Protein AF-A0A524AWG5-F1 (afdb_monomer)

Sequence (144 aa):
MKETIDWAEFQRQMGYTDEELAMFRANPKAVRLLERVDKMAEWDIIAEVMEAPGCANHKPGDKIILSPLGLLRAHKGPETICVHALPPLSVAVAVIQERLCSDLDPEPYMFDRLSCLDAGVRCGGWGQAIFKIYPVRRSEGQAT

Solvent-accessible surface area (backbone atoms only — not comparable to full-atom values): 8262 Å² total; per-residue (Å²): 130,86,76,77,80,56,62,68,60,49,32,62,74,72,68,49,53,74,67,55,47,51,54,45,68,72,31,66,68,57,46,48,49,61,79,34,47,69,71,36,70,46,35,36,33,37,37,32,26,68,42,27,62,67,39,91,77,55,50,61,74,44,40,48,42,31,30,48,84,77,45,74,43,62,90,79,37,55,93,62,76,65,69,52,45,46,67,53,50,50,54,54,33,53,53,36,28,53,29,49,62,67,75,43,65,68,60,88,71,94,74,46,64,47,54,29,74,48,71,13,55,95,67,77,34,72,16,31,40,34,28,41,51,48,78,44,54,54,94,80,57,87,70,133

pLDDT: mean 92.09, std 12.78, range [31.41, 98.5]

Structure (mmCIF, N/CA/C/O backbone):
data_AF-A0A524AWG5-F1
#
_entry.id   AF-A0A524AWG5-F1
#
loop_
_atom_site.group_PDB
_atom_site.id
_atom_site.type_symbol
_atom_site.label_atom_id
_atom_site.label_alt_id
_atom_site.label_comp_id
_atom_site.label_asym_id
_atom_site.label_entity_id
_atom_site.label_seq_id
_atom_site.pdbx_PDB_ins_code
_atom_site.Cartn_x
_atom_site.Cartn_y
_atom_site.Cartn_z
_atom_site.occupancy
_atom_site.B_iso_or_equiv
_atom_site.auth_seq_id
_atom_site.auth_comp_id
_atom_site.auth_asym_id
_atom_site.auth_atom_id
_atom_site.pdbx_PDB_model_num
ATOM 1 N N . MET A 1 1 ? -7.388 -9.395 -22.306 1.00 36.38 1 MET A N 1
ATOM 2 C CA . MET A 1 1 ? -6.482 -9.552 -23.466 1.00 36.38 1 MET A CA 1
ATOM 3 C C . MET A 1 1 ? -5.120 -9.066 -23.013 1.00 36.38 1 MET A C 1
ATOM 5 O O . MET A 1 1 ? -5.095 -8.049 -22.338 1.00 36.38 1 MET A O 1
ATOM 9 N N . LYS A 1 2 ? -4.031 -9.806 -23.261 1.00 45.19 2 LYS A N 1
ATOM 10 C CA . LYS A 1 2 ? -2.685 -9.319 -22.930 1.00 45.19 2 LYS A CA 1
ATOM 11 C C . LYS A 1 2 ? -2.375 -8.160 -23.874 1.00 45.19 2 LYS A C 1
ATOM 13 O O . LYS A 1 2 ? -2.116 -8.411 -25.047 1.00 45.19 2 LYS A O 1
ATOM 18 N N . GLU A 1 3 ? -2.447 -6.927 -23.388 1.00 57.41 3 GLU A N 1
ATOM 19 C CA . GLU A 1 3 ? -1.747 -5.837 -24.058 1.00 57.41 3 GLU A CA 1
ATOM 20 C C . GLU A 1 3 ? -0.262 -6.200 -24.015 1.00 57.41 3 GLU A C 1
ATOM 22 O O . GLU A 1 3 ? 0.325 -6.438 -22.960 1.00 57.41 3 GLU A O 1
ATOM 27 N N . THR A 1 4 ? 0.313 -6.422 -25.191 1.00 78.81 4 THR A N 1
ATOM 28 C CA . THR A 1 4 ? 1.745 -6.655 -25.346 1.00 78.81 4 THR A CA 1
ATOM 29 C C . THR A 1 4 ? 2.480 -5.450 -24.778 1.00 78.81 4 THR A C 1
ATOM 31 O O . THR A 1 4 ? 2.277 -4.343 -25.263 1.00 78.81 4 THR A O 1
ATOM 34 N N . ILE A 1 5 ? 3.316 -5.675 -23.759 1.00 88.50 5 ILE A N 1
ATOM 35 C CA . ILE A 1 5 ? 4.150 -4.632 -23.150 1.00 88.50 5 ILE A CA 1
ATOM 36 C C . ILE A 1 5 ? 4.951 -3.941 -24.258 1.00 88.50 5 ILE A C 1
ATOM 38 O O . ILE A 1 5 ? 5.749 -4.590 -24.943 1.00 88.50 5 ILE A O 1
ATOM 42 N N . ASP A 1 6 ? 4.753 -2.633 -24.418 1.00 93.62 6 ASP A N 1
ATOM 43 C CA . ASP A 1 6 ? 5.616 -1.803 -25.254 1.00 93.62 6 ASP A CA 1
ATOM 44 C C . ASP A 1 6 ? 6.933 -1.563 -24.508 1.00 93.62 6 ASP A C 1
ATOM 46 O O . ASP A 1 6 ? 7.053 -0.688 -23.650 1.00 93.62 6 ASP A O 1
ATOM 50 N N . TRP A 1 7 ? 7.927 -2.400 -24.803 1.00 95.06 7 TRP A N 1
ATOM 51 C CA . TRP A 1 7 ? 9.228 -2.343 -24.142 1.00 95.06 7 TRP A CA 1
ATOM 52 C C . TRP A 1 7 ? 10.010 -1.066 -24.451 1.00 95.06 7 TRP A C 1
ATOM 54 O O . TRP A 1 7 ? 10.793 -0.645 -23.603 1.00 95.06 7 TRP A O 1
ATOM 64 N N . ALA A 1 8 ? 9.807 -0.455 -25.623 1.00 95.69 8 ALA A N 1
ATOM 65 C CA . ALA A 1 8 ? 10.504 0.773 -25.994 1.00 95.69 8 ALA A CA 1
ATOM 66 C C . ALA A 1 8 ? 9.949 1.959 -25.199 1.00 95.69 8 ALA A C 1
ATOM 68 O O . ALA A 1 8 ? 10.709 2.737 -24.618 1.00 95.69 8 ALA A O 1
ATOM 69 N N . GLU A 1 9 ? 8.622 2.054 -25.105 1.00 95.00 9 GLU A N 1
ATOM 70 C CA . GLU A 1 9 ? 7.972 3.071 -24.283 1.00 95.00 9 GLU A CA 1
ATOM 71 C C . GLU A 1 9 ? 8.255 2.852 -22.790 1.00 95.00 9 GLU A C 1
ATOM 73 O O . GLU A 1 9 ? 8.604 3.803 -22.091 1.00 95.00 9 GLU A O 1
ATOM 78 N N . PHE A 1 10 ? 8.198 1.607 -22.301 1.00 94.94 10 PHE A N 1
ATOM 79 C CA . PHE A 1 10 ? 8.545 1.286 -20.913 1.00 94.94 10 PHE A CA 1
ATOM 80 C C . PHE A 1 10 ? 9.990 1.683 -20.577 1.00 94.94 10 PHE A C 1
ATOM 82 O O . PHE A 1 10 ? 10.227 2.354 -19.573 1.00 94.94 10 PHE A O 1
ATOM 89 N N . GLN A 1 11 ? 10.958 1.334 -21.431 1.00 97.44 11 GLN A N 1
ATOM 90 C CA . GLN A 1 11 ? 12.360 1.720 -21.250 1.00 97.44 11 GLN A CA 1
ATOM 91 C C . GLN A 1 11 ? 12.517 3.243 -21.178 1.00 97.44 11 GLN A C 1
ATOM 93 O O . GLN A 1 11 ? 13.205 3.751 -20.291 1.00 97.44 11 GLN A O 1
ATOM 98 N N . ARG A 1 12 ? 11.833 3.975 -22.069 1.00 97.69 12 ARG A N 1
ATOM 99 C CA . ARG A 1 12 ? 11.839 5.441 -22.099 1.00 97.69 12 ARG A CA 1
ATOM 100 C C . ARG A 1 12 ? 11.249 6.049 -20.826 1.00 97.69 12 ARG A C 1
ATOM 102 O O . ARG A 1 12 ? 11.817 7.002 -20.302 1.00 97.69 12 ARG A O 1
ATOM 109 N N . GLN A 1 13 ? 10.131 5.518 -20.331 1.00 95.69 13 GLN A N 1
ATOM 110 C CA . GLN A 1 13 ? 9.480 5.997 -19.106 1.00 95.69 13 GLN A CA 1
ATOM 111 C C . GLN A 1 13 ? 10.333 5.752 -17.859 1.00 95.69 13 GLN A C 1
ATOM 113 O O . GLN A 1 13 ? 10.405 6.616 -16.988 1.00 95.69 13 GLN A O 1
ATOM 118 N N . MET A 1 14 ? 10.991 4.594 -17.787 1.00 95.62 14 MET A N 1
ATOM 119 C CA . MET A 1 14 ? 11.847 4.234 -16.655 1.00 95.62 14 MET A CA 1
ATOM 120 C C . MET A 1 14 ? 13.233 4.885 -16.713 1.00 95.62 14 MET A C 1
ATOM 122 O O . MET A 1 14 ? 13.924 4.924 -15.698 1.00 95.62 14 MET A O 1
ATOM 126 N N . GLY A 1 15 ? 13.647 5.390 -17.880 1.00 97.44 15 GLY A N 1
ATOM 127 C CA . GLY A 1 15 ? 14.993 5.921 -18.092 1.00 97.44 15 GLY A CA 1
ATOM 128 C C . GLY A 1 15 ? 16.077 4.841 -18.068 1.00 97.44 15 GLY A C 1
ATOM 129 O O . GLY A 1 15 ? 17.214 5.137 -17.715 1.00 97.44 15 GLY A O 1
ATOM 130 N N . TYR A 1 16 ? 15.724 3.598 -18.409 1.00 98.00 16 TYR A N 1
ATOM 131 C CA . TYR A 1 16 ? 16.645 2.464 -18.372 1.00 98.00 16 TYR A CA 1
ATOM 132 C C . TYR A 1 16 ? 17.618 2.460 -19.551 1.00 98.00 16 TYR A C 1
ATOM 134 O O . TYR A 1 16 ? 17.242 2.657 -20.709 1.00 98.00 16 TYR A O 1
ATOM 142 N N . THR A 1 17 ? 18.867 2.117 -19.257 1.00 98.44 17 THR A N 1
ATOM 143 C CA . THR A 1 17 ? 19.821 1.619 -20.250 1.00 98.44 17 THR A CA 1
ATOM 144 C C . THR A 1 17 ? 19.362 0.274 -20.829 1.00 98.44 17 THR A C 1
ATOM 146 O O . THR A 1 17 ? 18.507 -0.412 -20.263 1.00 98.44 17 THR A O 1
ATOM 149 N N . ASP A 1 18 ? 19.950 -0.139 -21.954 1.00 98.31 18 ASP A N 1
ATOM 150 C CA . ASP A 1 18 ? 19.656 -1.449 -22.553 1.00 98.31 18 ASP A CA 1
ATOM 151 C C . ASP A 1 18 ? 20.011 -2.611 -21.607 1.00 98.31 18 ASP A C 1
ATOM 153 O O . ASP A 1 18 ? 19.309 -3.624 -21.573 1.00 98.31 18 ASP A O 1
ATOM 157 N N . GLU A 1 19 ? 21.072 -2.455 -20.805 1.00 98.50 19 GLU A N 1
ATOM 158 C CA . GLU A 1 19 ? 21.488 -3.437 -19.798 1.00 98.50 19 GLU A CA 1
ATOM 159 C C . GLU A 1 19 ? 20.455 -3.558 -18.669 1.00 98.50 19 GLU A C 1
ATOM 161 O O . GLU A 1 19 ? 20.025 -4.664 -18.339 1.00 98.50 19 GLU A O 1
ATOM 166 N N . GLU A 1 20 ? 19.977 -2.434 -18.127 1.00 98.38 20 GLU A N 1
ATOM 167 C CA . GLU A 1 20 ? 18.935 -2.424 -17.091 1.00 98.38 20 GLU A CA 1
ATOM 168 C C . GLU A 1 20 ? 17.610 -2.996 -17.609 1.00 98.38 20 GLU A C 1
ATOM 170 O O . GLU A 1 20 ? 16.955 -3.777 -16.912 1.00 98.38 20 GLU A O 1
ATOM 175 N N . LEU A 1 21 ? 17.233 -2.683 -18.855 1.00 97.75 21 LEU A N 1
ATOM 176 C CA . LEU A 1 21 ? 16.062 -3.286 -19.485 1.00 97.75 21 LEU A CA 1
ATOM 177 C C . LEU A 1 21 ? 16.229 -4.807 -19.619 1.00 97.75 21 LEU A C 1
ATOM 179 O O . LEU A 1 21 ? 15.286 -5.556 -19.346 1.00 97.75 21 LEU A O 1
ATOM 183 N N . ALA A 1 22 ? 17.413 -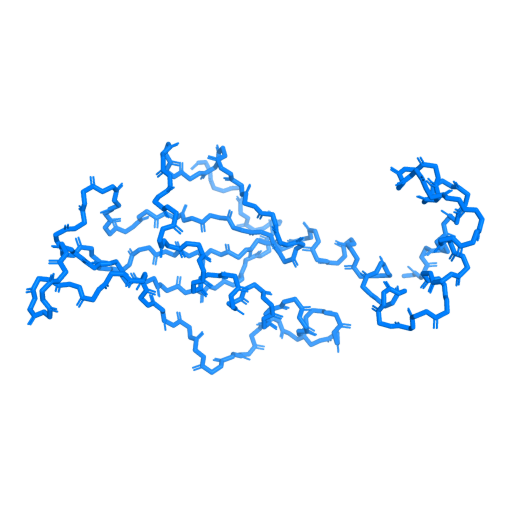5.283 -20.016 1.00 97.75 22 ALA A N 1
ATOM 184 C CA . ALA A 1 22 ? 17.701 -6.711 -20.101 1.00 97.75 22 ALA A CA 1
ATOM 185 C C . ALA A 1 22 ? 17.604 -7.391 -18.723 1.00 97.75 22 ALA A C 1
ATOM 187 O O . ALA A 1 22 ? 16.970 -8.444 -18.610 1.00 97.75 22 ALA A O 1
ATOM 188 N N . MET A 1 23 ? 18.140 -6.766 -17.667 1.00 98.06 23 MET A N 1
ATOM 189 C CA . MET A 1 23 ? 18.010 -7.243 -16.284 1.00 98.06 23 MET A CA 1
ATOM 190 C C . MET A 1 23 ? 16.544 -7.317 -15.837 1.00 98.06 23 MET A C 1
ATOM 192 O O . MET A 1 23 ? 16.126 -8.318 -15.250 1.00 98.06 23 MET A O 1
ATOM 196 N N . PHE A 1 24 ? 15.743 -6.291 -16.145 1.00 97.31 24 PHE A N 1
ATOM 197 C CA . PHE A 1 24 ? 14.318 -6.265 -15.813 1.00 97.31 24 PHE A CA 1
ATOM 198 C C . PHE A 1 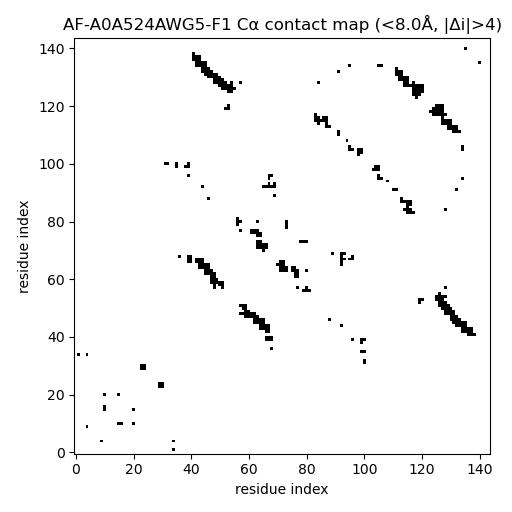24 ? 13.561 -7.396 -16.521 1.00 97.31 24 PHE A C 1
ATOM 200 O O . PHE A 1 24 ? 12.825 -8.148 -15.881 1.00 97.31 24 PHE A O 1
ATOM 207 N N . ARG A 1 25 ? 13.780 -7.564 -17.833 1.00 96.00 25 ARG A N 1
ATOM 208 C CA . ARG A 1 25 ? 13.137 -8.609 -18.651 1.00 96.00 25 ARG A CA 1
ATOM 209 C C . ARG A 1 25 ? 13.532 -10.022 -18.225 1.00 96.00 25 ARG A C 1
ATOM 211 O O . ARG A 1 25 ? 12.719 -10.935 -18.340 1.00 96.00 25 ARG A O 1
ATOM 218 N N . ALA A 1 26 ? 14.752 -10.202 -17.720 1.00 97.31 26 ALA A N 1
ATOM 219 C CA . ALA A 1 26 ? 15.225 -11.476 -17.184 1.00 97.31 26 ALA A CA 1
ATOM 220 C C . ALA A 1 26 ? 14.604 -11.830 -15.819 1.00 97.31 26 ALA A C 1
ATOM 222 O O . ALA A 1 26 ? 14.670 -12.988 -15.405 1.00 97.31 26 ALA A O 1
ATOM 223 N N . ASN A 1 27 ? 13.988 -10.871 -15.116 1.00 97.12 27 ASN A N 1
ATOM 224 C CA . ASN A 1 27 ? 13.332 -11.103 -13.834 1.00 97.12 27 ASN A CA 1
ATOM 225 C C . ASN A 1 27 ? 11.829 -11.402 -14.021 1.00 97.12 27 ASN A C 1
ATOM 227 O O . ASN A 1 27 ? 11.024 -10.471 -14.131 1.00 97.12 27 ASN A O 1
ATOM 231 N N . PRO A 1 28 ? 11.394 -12.676 -13.956 1.00 93.75 28 PRO A N 1
ATOM 232 C CA . PRO A 1 28 ? 9.993 -13.030 -14.183 1.00 93.75 28 PRO A CA 1
ATOM 233 C C . PRO A 1 28 ? 9.036 -12.400 -13.161 1.00 93.75 28 PRO A C 1
ATOM 235 O O . PRO A 1 28 ? 7.868 -12.185 -13.477 1.00 93.75 28 PRO A O 1
ATOM 238 N N . LYS A 1 29 ? 9.504 -12.066 -11.948 1.00 93.06 29 LYS A N 1
ATOM 239 C CA . LYS A 1 29 ? 8.674 -11.397 -10.932 1.00 93.06 29 LYS A CA 1
ATOM 240 C C . LYS A 1 29 ? 8.390 -9.943 -11.312 1.00 93.06 29 LYS A C 1
ATOM 242 O O . LYS A 1 29 ? 7.262 -9.490 -11.155 1.00 93.06 29 LYS A O 1
ATOM 247 N N . ALA A 1 30 ? 9.393 -9.239 -11.836 1.00 93.00 30 ALA A N 1
ATOM 248 C CA . ALA A 1 30 ? 9.253 -7.854 -12.277 1.00 93.00 30 ALA A CA 1
ATOM 249 C C . ALA A 1 30 ? 8.353 -7.752 -13.517 1.00 93.00 30 ALA A C 1
ATOM 251 O O . ALA A 1 30 ? 7.442 -6.928 -13.553 1.00 93.00 30 ALA A O 1
ATOM 252 N N . VAL A 1 31 ? 8.535 -8.658 -14.485 1.00 94.19 31 VAL A N 1
ATOM 253 C CA . VAL A 1 31 ? 7.661 -8.746 -15.665 1.00 94.19 31 VAL A CA 1
ATOM 254 C C . VAL A 1 31 ? 6.220 -9.060 -15.258 1.00 94.19 31 VAL A C 1
ATOM 256 O O . VAL A 1 31 ? 5.301 -8.401 -15.733 1.00 94.19 31 VAL A O 1
ATOM 259 N N . ARG A 1 32 ? 6.006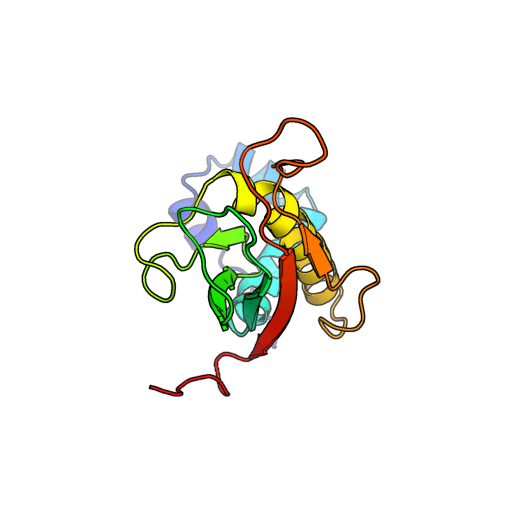 -10.004 -14.329 1.00 92.19 32 ARG A N 1
ATOM 260 C CA . ARG A 1 32 ? 4.666 -10.316 -13.800 1.00 92.19 32 ARG A CA 1
ATOM 261 C C . ARG A 1 32 ? 4.010 -9.104 -13.141 1.00 92.19 32 ARG A C 1
ATOM 263 O O . ARG A 1 32 ? 2.826 -8.875 -13.361 1.00 92.19 32 ARG A O 1
ATOM 270 N N . LEU A 1 33 ? 4.762 -8.349 -12.337 1.00 92.12 33 LEU A N 1
ATOM 271 C CA . LEU A 1 33 ? 4.267 -7.122 -11.712 1.00 92.12 33 LEU A CA 1
ATOM 272 C C . LEU A 1 33 ? 3.814 -6.118 -12.780 1.00 92.12 33 LEU A C 1
ATOM 274 O O . LEU A 1 33 ? 2.699 -5.607 -12.695 1.00 92.12 33 LEU A O 1
ATOM 278 N N . LEU A 1 34 ? 4.646 -5.895 -13.804 1.00 93.94 34 LEU A N 1
ATOM 279 C CA . LEU A 1 34 ? 4.350 -4.985 -14.912 1.00 93.94 34 LEU A CA 1
ATOM 280 C C . LEU A 1 34 ? 3.092 -5.410 -15.685 1.00 93.94 34 LEU A C 1
ATOM 282 O O . LEU A 1 34 ? 2.210 -4.588 -15.908 1.00 93.94 34 LEU A O 1
ATOM 286 N N . GLU A 1 35 ? 2.945 -6.701 -16.000 1.00 93.62 35 GLU A N 1
ATOM 287 C CA . GLU A 1 35 ? 1.749 -7.249 -16.664 1.00 93.62 35 GLU A CA 1
ATOM 288 C C . GLU A 1 35 ? 0.446 -7.091 -15.846 1.00 93.62 35 GLU A C 1
ATOM 290 O O . GLU A 1 35 ? -0.633 -7.414 -16.348 1.00 93.62 35 GLU A O 1
ATOM 295 N N . ARG A 1 36 ? 0.514 -6.704 -14.566 1.00 93.88 36 ARG A N 1
ATOM 296 C CA . ARG A 1 36 ? -0.648 -6.584 -13.667 1.00 93.88 36 ARG A CA 1
ATOM 297 C C . ARG A 1 36 ? -0.884 -5.160 -13.164 1.00 93.88 36 ARG A C 1
ATOM 299 O O . ARG A 1 36 ? -1.783 -4.966 -12.346 1.00 93.88 36 ARG A O 1
ATOM 306 N N . VAL A 1 37 ? -0.132 -4.173 -13.658 1.00 92.44 37 VAL A N 1
ATOM 307 C CA . VAL A 1 37 ? -0.271 -2.765 -13.250 1.00 92.44 37 VAL A CA 1
ATOM 308 C C . VAL A 1 37 ? -1.697 -2.256 -13.447 1.00 92.44 37 VAL A C 1
ATOM 310 O O . VAL A 1 37 ? -2.268 -1.730 -12.493 1.00 92.44 37 VAL A O 1
ATOM 313 N N . ASP A 1 38 ? -2.308 -2.483 -14.611 1.00 90.31 38 ASP A N 1
ATOM 314 C CA . ASP A 1 38 ? -3.664 -1.989 -14.891 1.00 90.31 38 ASP A CA 1
ATOM 315 C C . ASP A 1 38 ? -4.705 -2.627 -13.975 1.00 90.31 38 ASP A C 1
ATOM 317 O O . ASP A 1 38 ? -5.510 -1.931 -13.357 1.00 90.31 38 ASP A O 1
ATOM 321 N N . LYS A 1 39 ? -4.608 -3.948 -13.778 1.00 91.12 39 LYS A N 1
ATOM 322 C CA . LYS A 1 39 ? -5.466 -4.679 -12.840 1.00 91.12 39 LYS A CA 1
ATOM 323 C C . LYS A 1 39 ? -5.333 -4.134 -11.419 1.00 91.12 39 LYS A C 1
ATOM 325 O O . LYS A 1 39 ? -6.329 -4.012 -10.719 1.00 91.12 39 LYS A O 1
ATOM 330 N N . MET A 1 40 ? -4.121 -3.808 -10.969 1.00 94.12 40 MET A N 1
ATOM 331 C CA . MET A 1 40 ? -3.907 -3.199 -9.653 1.00 94.12 40 MET A CA 1
ATOM 332 C C . MET A 1 40 ? -4.426 -1.759 -9.577 1.00 94.12 40 MET A C 1
ATOM 334 O O . MET A 1 40 ? -4.896 -1.338 -8.521 1.00 94.12 40 MET A O 1
ATOM 338 N N . ALA A 1 41 ? -4.367 -1.003 -10.676 1.00 92.44 41 ALA A N 1
ATOM 339 C CA . ALA A 1 41 ? -4.809 0.388 -10.738 1.00 92.44 41 ALA A CA 1
ATOM 340 C C . ALA A 1 41 ? -6.330 0.560 -10.563 1.00 92.44 41 ALA A C 1
ATOM 342 O O . ALA A 1 41 ? -6.779 1.662 -10.215 1.00 92.44 41 ALA A O 1
ATOM 343 N N . GLU A 1 42 ? -7.101 -0.515 -10.758 1.00 93.88 42 GLU A N 1
ATOM 344 C CA . GLU A 1 42 ? -8.544 -0.598 -10.497 1.00 93.88 42 GLU A CA 1
ATOM 345 C C . GLU A 1 42 ? -8.900 -0.586 -9.003 1.00 93.88 42 GLU A C 1
ATOM 347 O O . GLU A 1 42 ? -10.054 -0.323 -8.658 1.00 93.88 42 GLU A O 1
ATOM 352 N N . TRP A 1 43 ? -7.937 -0.841 -8.113 1.00 96.19 43 TRP A N 1
ATOM 353 C CA . TRP A 1 43 ? -8.174 -0.985 -6.678 1.00 96.19 43 TRP A CA 1
ATOM 354 C C . TRP A 1 43 ? -7.515 0.126 -5.864 1.00 96.19 43 TRP A C 1
ATOM 356 O O . TRP A 1 43 ? -6.428 0.615 -6.182 1.00 96.19 43 TRP A O 1
ATOM 366 N N . ASP A 1 44 ? -8.171 0.467 -4.763 1.00 97.00 44 ASP A N 1
ATOM 367 C CA . ASP A 1 44 ? -7.596 1.198 -3.644 1.00 97.00 44 ASP A CA 1
ATOM 368 C C . ASP A 1 44 ? -7.568 0.291 -2.408 1.00 97.00 44 ASP A C 1
ATOM 370 O O . ASP A 1 44 ? -8.358 -0.640 -2.284 1.00 97.00 44 ASP A O 1
ATOM 374 N N . ILE A 1 45 ? -6.642 0.553 -1.494 1.00 97.50 45 ILE A N 1
ATOM 375 C CA . ILE A 1 45 ? -6.540 -0.094 -0.188 1.00 97.50 45 ILE A CA 1
ATOM 376 C C . ILE A 1 45 ? -6.867 0.976 0.845 1.00 97.50 45 ILE A C 1
ATOM 378 O O . ILE A 1 45 ? -6.163 1.984 0.951 1.00 97.50 45 ILE A O 1
ATOM 382 N N . ILE A 1 46 ? -7.946 0.769 1.587 1.00 97.94 46 ILE A N 1
ATOM 383 C CA . ILE A 1 46 ? -8.399 1.679 2.630 1.00 97.94 46 ILE A CA 1
ATOM 384 C C . ILE A 1 46 ? -7.836 1.207 3.960 1.00 97.94 46 ILE A C 1
ATOM 386 O O . ILE A 1 46 ? -8.023 0.054 4.336 1.00 97.94 46 ILE A O 1
ATOM 390 N N . ALA A 1 47 ? -7.175 2.111 4.672 1.00 98.25 47 ALA A N 1
ATOM 391 C CA . ALA A 1 47 ? -6.841 1.966 6.077 1.00 98.25 47 ALA A CA 1
ATOM 392 C C . ALA A 1 47 ? -7.720 2.925 6.884 1.00 98.25 47 ALA A C 1
ATOM 394 O O . ALA A 1 47 ? -7.426 4.117 7.001 1.00 98.25 47 ALA A O 1
ATOM 395 N N . GLU A 1 48 ? -8.834 2.402 7.385 1.00 98.44 48 GLU A N 1
ATOM 396 C CA . GLU A 1 48 ? -9.800 3.148 8.184 1.00 98.44 48 GLU A CA 1
ATOM 397 C C . GLU A 1 48 ? -9.386 3.132 9.651 1.00 98.44 48 GLU A C 1
ATOM 399 O O . GLU A 1 48 ? -9.179 2.067 10.232 1.00 98.44 48 GLU A O 1
ATOM 404 N N . VAL A 1 49 ? -9.263 4.307 10.258 1.00 98.44 49 VAL A N 1
ATOM 405 C CA . VAL A 1 49 ? -8.941 4.439 11.678 1.00 98.44 49 VAL A CA 1
ATOM 406 C C . VAL A 1 49 ? -10.138 3.963 12.497 1.00 98.44 49 VAL A C 1
ATOM 408 O O . VAL A 1 49 ? -11.203 4.573 12.467 1.00 98.44 49 VAL A O 1
ATOM 411 N N . MET A 1 50 ? -9.956 2.886 13.253 1.00 98.44 50 MET A N 1
ATOM 412 C CA . MET A 1 50 ? -10.969 2.341 14.157 1.00 98.44 50 MET A CA 1
ATOM 413 C C . MET A 1 50 ? -10.880 3.000 15.531 1.00 98.44 50 MET A C 1
ATOM 415 O O . MET A 1 50 ? -11.885 3.396 16.115 1.00 98.44 50 MET A O 1
ATOM 419 N N . GLU A 1 51 ? -9.654 3.135 16.034 1.00 97.69 51 GLU A N 1
ATOM 420 C CA . GLU A 1 51 ? -9.344 3.673 17.355 1.00 97.69 51 GLU A CA 1
ATOM 421 C C . GLU A 1 51 ? -8.091 4.539 17.260 1.00 97.69 51 GLU A C 1
ATOM 423 O O . GLU A 1 51 ? -7.178 4.223 16.497 1.00 97.69 51 GLU A O 1
ATOM 428 N N . ALA A 1 52 ? -8.040 5.629 18.025 1.00 97.19 52 ALA A N 1
ATOM 429 C CA . ALA A 1 52 ? -6.899 6.545 18.023 1.00 97.19 52 ALA A CA 1
ATOM 430 C C . ALA A 1 52 ? -6.580 7.154 19.412 1.00 97.19 52 ALA A C 1
ATOM 432 O O . ALA A 1 52 ? -6.370 8.368 19.507 1.00 97.19 52 ALA A O 1
ATOM 433 N N . PRO A 1 53 ? -6.587 6.383 20.522 1.00 96.44 53 PRO A N 1
ATOM 434 C CA . PRO A 1 53 ? -6.332 6.937 21.851 1.00 96.44 53 PRO A CA 1
ATOM 435 C C . PRO A 1 53 ? -4.963 7.626 21.929 1.00 96.44 53 PRO A C 1
ATOM 437 O O . PRO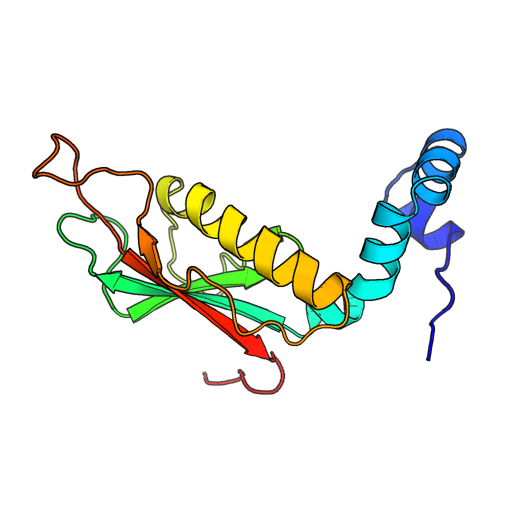 A 1 53 ? -3.922 7.028 21.656 1.00 96.44 53 PRO A O 1
ATOM 440 N N . GLY A 1 54 ? -4.965 8.902 22.319 1.00 94.69 54 GLY A N 1
ATOM 441 C CA . GLY A 1 54 ? -3.742 9.701 22.437 1.00 94.69 54 GLY A CA 1
ATOM 442 C C . GLY A 1 54 ? -3.066 10.033 21.102 1.00 94.69 54 GLY A C 1
ATOM 443 O O . GLY A 1 54 ? -1.955 10.555 21.112 1.00 94.69 54 GLY A O 1
ATOM 444 N N . CYS A 1 55 ? -3.695 9.747 19.955 1.00 95.81 55 CYS A N 1
ATOM 445 C CA . CYS A 1 55 ? -3.175 10.162 18.657 1.00 95.81 55 CYS A CA 1
ATOM 446 C C . CYS A 1 55 ? -3.481 11.646 18.420 1.00 95.81 55 CYS A C 1
ATOM 448 O O . CYS A 1 55 ? -4.635 12.061 18.465 1.00 95.81 55 CYS A O 1
ATOM 450 N N . ALA A 1 56 ? -2.455 12.447 18.129 1.00 90.31 56 ALA A N 1
ATOM 451 C CA . ALA A 1 56 ? -2.627 13.875 17.849 1.00 90.31 56 ALA A CA 1
ATOM 452 C C . ALA A 1 56 ? -3.052 14.179 16.398 1.00 90.31 56 ALA A C 1
ATOM 454 O O . ALA A 1 56 ? -3.479 15.293 16.115 1.00 90.31 56 ALA A O 1
ATOM 455 N N . ASN A 1 57 ? -2.901 13.219 15.476 1.00 92.94 57 ASN A N 1
ATOM 456 C CA . ASN A 1 57 ? -3.049 13.457 14.034 1.00 92.94 57 ASN A CA 1
ATOM 457 C C . ASN A 1 57 ? -4.291 12.804 13.415 1.00 92.94 57 ASN A C 1
ATOM 459 O O . ASN A 1 57 ? -4.806 13.305 12.424 1.00 92.94 57 ASN A O 1
ATOM 463 N N . HIS A 1 58 ? -4.739 11.671 13.953 1.00 95.94 58 HIS A N 1
ATOM 464 C CA . HIS A 1 58 ? -5.797 10.855 13.356 1.00 95.94 58 HIS A CA 1
ATOM 465 C C . HIS A 1 58 ? -6.942 10.655 14.342 1.00 95.94 58 HIS A C 1
ATOM 467 O O . HIS A 1 58 ? -6.714 10.585 15.551 1.00 95.94 58 HIS A O 1
ATOM 473 N N . LYS A 1 59 ? -8.163 10.509 13.825 1.00 96.38 59 LYS A N 1
ATOM 474 C CA . LYS A 1 59 ? -9.375 10.205 14.602 1.00 96.38 59 LYS A CA 1
ATOM 475 C C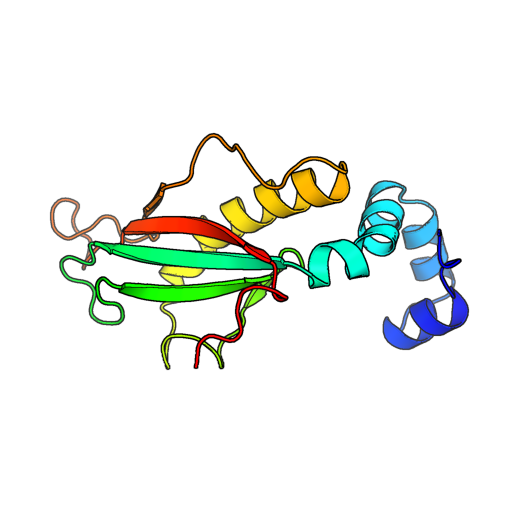 . LYS A 1 59 ? -10.152 9.037 13.983 1.00 96.38 59 LYS A C 1
ATOM 477 O O . LYS A 1 59 ? -10.010 8.793 12.785 1.00 96.38 59 LYS A O 1
ATOM 482 N N . PRO A 1 60 ? -10.988 8.326 14.765 1.00 98.31 60 PRO A N 1
ATOM 483 C CA . PRO A 1 60 ? -11.850 7.279 14.226 1.00 98.31 60 PRO A CA 1
ATOM 484 C C . PRO A 1 60 ? -12.657 7.749 13.007 1.00 98.31 60 PRO A C 1
ATOM 486 O O . PRO A 1 60 ? -13.211 8.850 13.012 1.00 98.31 60 PRO A O 1
ATOM 489 N N . GLY A 1 61 ? -12.707 6.914 11.970 1.00 97.56 61 GLY A N 1
ATOM 490 C CA . GLY A 1 61 ? -13.357 7.192 10.687 1.00 97.56 61 GLY A CA 1
ATOM 491 C C . GLY A 1 61 ? -12.467 7.859 9.632 1.00 97.56 61 GLY A C 1
ATOM 492 O O . GLY A 1 61 ? -12.847 7.872 8.460 1.00 97.56 61 GLY A O 1
ATOM 493 N N . ASP A 1 62 ? -11.283 8.372 9.994 1.00 97.50 62 ASP A N 1
ATOM 494 C CA . ASP A 1 62 ? -10.308 8.839 9.002 1.00 97.50 62 ASP A CA 1
ATOM 495 C C . ASP A 1 62 ? -9.884 7.675 8.090 1.00 97.50 62 ASP A C 1
ATOM 497 O O . ASP A 1 62 ? -9.669 6.551 8.548 1.00 97.50 62 ASP A O 1
ATOM 501 N N . LYS A 1 63 ? -9.739 7.945 6.788 1.00 97.94 63 LYS A N 1
ATOM 502 C CA . LYS A 1 63 ? -9.374 6.939 5.781 1.00 97.94 63 LYS A CA 1
ATOM 503 C C . LYS A 1 63 ? -8.069 7.319 5.102 1.00 97.94 63 LYS A C 1
ATOM 505 O O . LYS A 1 63 ? -8.011 8.278 4.334 1.00 97.94 63 LYS A O 1
ATOM 510 N N . ILE A 1 64 ? -7.022 6.542 5.361 1.00 97.88 64 ILE A N 1
ATOM 511 C CA . ILE A 1 64 ? -5.768 6.622 4.611 1.00 97.88 64 ILE A CA 1
ATOM 512 C C . ILE A 1 64 ? -5.916 5.726 3.382 1.00 97.88 64 ILE A C 1
ATOM 514 O O . ILE A 1 64 ? -6.203 4.537 3.509 1.00 97.88 64 ILE A O 1
ATOM 518 N N . ILE A 1 65 ? -5.738 6.300 2.193 1.00 97.50 65 ILE A N 1
ATOM 519 C CA . ILE A 1 65 ? -5.983 5.606 0.926 1.00 97.50 65 ILE A CA 1
ATOM 520 C C . ILE A 1 65 ? -4.651 5.303 0.244 1.00 97.50 65 ILE A C 1
ATOM 522 O O . ILE A 1 65 ? -3.873 6.205 -0.074 1.00 97.50 65 ILE A O 1
ATOM 526 N N . LEU A 1 66 ? -4.401 4.022 0.005 1.00 97.19 66 LEU A N 1
ATOM 527 C CA . LEU A 1 66 ? -3.201 3.488 -0.631 1.00 97.19 66 LEU A CA 1
ATOM 528 C C . LEU A 1 66 ? -3.578 2.803 -1.949 1.00 97.19 66 LEU A C 1
ATOM 530 O O . LEU A 1 66 ? -4.728 2.437 -2.168 1.00 97.19 66 LEU A O 1
ATOM 534 N N . SER A 1 67 ? -2.611 2.615 -2.837 1.00 95.50 67 SER A N 1
ATOM 535 C CA . SER A 1 67 ? -2.754 1.779 -4.030 1.00 95.50 67 SER A CA 1
ATOM 536 C C . SER A 1 67 ? -1.962 0.480 -3.856 1.00 95.50 67 SER A C 1
ATOM 538 O O . SER A 1 67 ? -0.876 0.522 -3.268 1.00 95.50 67 SER A O 1
ATOM 540 N N . PRO A 1 68 ? -2.408 -0.647 -4.445 1.00 95.94 68 PRO A N 1
ATOM 541 C CA . PRO A 1 68 ? -1.589 -1.858 -4.539 1.00 95.94 68 PRO A CA 1
ATOM 542 C C . PRO A 1 68 ? -0.255 -1.659 -5.282 1.00 95.94 68 PRO A C 1
ATOM 544 O O . PRO A 1 68 ? 0.626 -2.508 -5.198 1.00 95.94 68 PRO A O 1
ATOM 547 N N . LEU A 1 69 ? -0.064 -0.527 -5.972 1.00 94.56 69 LEU A N 1
ATOM 548 C CA . LEU A 1 69 ? 1.216 -0.117 -6.562 1.00 94.56 69 LEU A CA 1
ATOM 549 C C . LEU A 1 69 ? 2.200 0.506 -5.551 1.00 94.56 69 LEU A C 1
ATOM 551 O O . LEU A 1 69 ? 3.253 0.992 -5.950 1.00 94.56 69 LEU A O 1
ATOM 555 N N . GLY A 1 70 ? 1.877 0.532 -4.253 1.00 94.69 70 GLY A N 1
ATOM 556 C CA . GLY A 1 70 ? 2.756 1.114 -3.229 1.00 94.69 70 GLY A CA 1
ATOM 557 C C . GLY A 1 70 ? 2.662 2.635 -3.105 1.00 94.69 70 GLY A C 1
ATOM 558 O O . GLY A 1 70 ? 3.545 3.260 -2.526 1.00 94.69 70 GLY A O 1
ATOM 559 N N . LEU A 1 71 ? 1.603 3.244 -3.644 1.00 94.94 71 LEU A N 1
ATOM 560 C CA . LEU A 1 71 ? 1.433 4.696 -3.665 1.00 94.94 71 LEU A CA 1
ATOM 561 C C . LEU A 1 71 ? 0.440 5.160 -2.601 1.00 94.94 71 LEU A C 1
ATOM 563 O O . LEU A 1 71 ? -0.635 4.582 -2.453 1.00 94.94 71 LEU A O 1
ATOM 567 N N . LEU A 1 72 ? 0.769 6.255 -1.918 1.00 95.94 72 LEU A N 1
ATOM 568 C CA . LEU A 1 72 ? -0.138 6.946 -1.008 1.00 95.94 72 LEU A CA 1
ATOM 569 C C . LEU A 1 72 ? -0.957 8.000 -1.761 1.00 95.94 72 LEU A C 1
ATOM 571 O O . LEU A 1 72 ? -0.401 8.900 -2.392 1.00 95.94 72 LEU A O 1
ATOM 575 N N . ARG A 1 73 ? -2.287 7.951 -1.650 1.00 94.38 73 ARG A N 1
ATOM 576 C CA . ARG A 1 73 ? -3.181 8.983 -2.191 1.00 94.38 73 ARG A CA 1
ATOM 577 C C . ARG A 1 73 ? -3.370 10.115 -1.185 1.00 94.38 73 ARG A C 1
ATOM 579 O O . ARG A 1 73 ? -4.468 10.335 -0.681 1.00 94.38 73 ARG A O 1
ATOM 586 N N . ALA A 1 74 ? -2.293 10.853 -0.929 1.00 89.75 74 ALA A N 1
ATOM 587 C CA . ALA A 1 74 ? -2.256 11.912 0.085 1.00 89.75 74 ALA A CA 1
ATOM 588 C C . ALA A 1 74 ? -3.336 13.002 -0.098 1.00 89.75 74 ALA A C 1
ATOM 590 O O . ALA A 1 74 ? -3.739 13.628 0.868 1.00 89.75 74 ALA A O 1
ATOM 591 N N . HIS A 1 75 ? -3.851 13.195 -1.317 1.00 90.38 75 HIS A N 1
ATOM 592 C CA . HIS A 1 75 ? -4.877 14.197 -1.630 1.00 90.38 75 HIS A CA 1
ATOM 593 C C . HIS A 1 75 ? -6.331 13.741 -1.391 1.00 90.38 75 HIS A C 1
ATOM 595 O O . HIS A 1 75 ? -7.243 14.523 -1.633 1.00 90.38 75 HIS A O 1
ATOM 601 N N . LYS A 1 76 ? -6.577 12.482 -0.996 1.00 88.19 76 LYS A N 1
ATOM 602 C CA . LYS A 1 76 ? -7.939 11.928 -0.819 1.00 88.19 76 LYS A CA 1
ATOM 603 C C . LYS A 1 76 ? -8.286 11.551 0.626 1.00 88.19 76 LYS A C 1
ATOM 605 O O . LYS A 1 76 ? -9.341 10.972 0.860 1.00 88.19 76 LYS A O 1
ATOM 610 N N . GLY A 1 77 ? -7.387 11.815 1.568 1.00 86.94 77 GLY A N 1
ATOM 611 C CA . GLY A 1 77 ? -7.522 11.426 2.971 1.00 86.94 77 GLY A CA 1
ATOM 612 C C . GLY A 1 77 ? -7.247 12.598 3.916 1.00 86.94 77 GLY A C 1
ATOM 613 O O . GLY A 1 77 ? -7.448 13.749 3.528 1.00 86.94 77 GLY A O 1
ATOM 614 N N . PRO A 1 78 ? -6.786 12.319 5.149 1.00 92.12 78 PRO A N 1
ATOM 615 C CA . PRO A 1 78 ? -6.342 13.351 6.082 1.00 92.12 78 PRO A CA 1
ATOM 616 C C . PRO A 1 78 ? -5.291 14.277 5.458 1.00 92.12 78 PRO A C 1
ATOM 618 O O . PRO A 1 78 ? -4.420 13.809 4.726 1.00 92.12 78 PRO A O 1
ATOM 621 N N . GLU A 1 79 ? -5.348 15.569 5.795 1.00 91.62 79 GLU A N 1
ATOM 622 C CA . GLU A 1 79 ? -4.401 16.591 5.313 1.00 91.62 79 GLU A CA 1
ATOM 623 C C . GLU A 1 79 ? -2.945 16.209 5.612 1.00 91.62 79 GLU A C 1
ATOM 625 O O . GLU A 1 79 ? -2.058 16.349 4.771 1.00 91.62 79 GLU A O 1
ATOM 630 N N . THR A 1 80 ? -2.710 15.663 6.805 1.00 94.12 80 THR A N 1
ATOM 631 C CA . THR A 1 80 ? -1.418 15.142 7.237 1.00 94.12 80 THR A CA 1
ATOM 632 C C . THR A 1 80 ? -1.547 13.680 7.625 1.00 94.12 80 THR A C 1
ATOM 634 O O . THR A 1 80 ? -2.497 13.262 8.287 1.00 94.12 80 THR A O 1
ATOM 637 N N . ILE A 1 81 ? -0.552 12.877 7.252 1.00 95.81 81 ILE A N 1
ATOM 638 C CA . ILE A 1 81 ? -0.488 11.465 7.621 1.00 95.81 81 ILE A CA 1
ATOM 639 C C . ILE A 1 81 ? 0.775 11.241 8.438 1.00 95.81 81 ILE A C 1
ATOM 641 O O . ILE A 1 81 ? 1.889 11.420 7.950 1.00 95.81 81 ILE A O 1
ATOM 645 N N . CYS A 1 82 ? 0.598 10.831 9.695 1.00 95.62 82 CYS A N 1
ATOM 646 C CA . CYS A 1 82 ? 1.715 10.454 10.551 1.00 95.62 82 CYS A CA 1
ATOM 647 C C . CYS A 1 82 ? 2.540 9.328 9.907 1.00 95.62 82 CYS A C 1
ATOM 649 O O . CYS A 1 82 ? 2.013 8.252 9.617 1.00 95.62 82 CYS A O 1
ATOM 651 N N . VAL A 1 83 ? 3.848 9.547 9.745 1.00 95.94 83 VAL A N 1
ATOM 652 C CA . VAL A 1 83 ? 4.761 8.572 9.129 1.00 95.94 83 VAL A CA 1
ATOM 653 C C . VAL A 1 83 ? 4.776 7.230 9.869 1.00 95.94 83 VAL A C 1
ATOM 655 O O . VAL A 1 83 ? 4.934 6.198 9.233 1.00 95.94 83 VAL A O 1
ATOM 658 N N . HIS A 1 84 ? 4.514 7.205 11.182 1.00 96.62 84 HIS A N 1
ATOM 659 C CA . HIS A 1 84 ? 4.443 5.970 11.976 1.00 96.62 84 HIS A CA 1
ATOM 660 C C . HIS A 1 84 ? 3.231 5.084 11.653 1.00 96.62 84 HIS A C 1
ATOM 662 O O . HIS A 1 84 ? 3.204 3.925 12.067 1.00 96.62 84 HIS A O 1
ATOM 668 N N . ALA A 1 85 ? 2.243 5.594 10.911 1.00 96.81 85 ALA A N 1
ATOM 669 C CA . ALA A 1 85 ? 1.180 4.770 10.348 1.00 96.81 85 ALA A CA 1
ATOM 670 C C . ALA A 1 85 ? 1.658 3.986 9.115 1.00 96.81 85 ALA A C 1
ATOM 672 O O . ALA A 1 85 ? 1.166 2.898 8.863 1.00 96.81 85 ALA A O 1
ATOM 673 N N . LEU A 1 86 ? 2.624 4.495 8.344 1.00 96.62 86 LEU A N 1
ATOM 674 C CA . LEU A 1 86 ? 2.945 3.943 7.023 1.00 96.62 86 LEU A CA 1
ATOM 675 C C . LEU A 1 86 ? 3.640 2.566 7.045 1.00 96.62 86 LEU A C 1
ATOM 677 O O . LEU A 1 86 ? 3.254 1.730 6.232 1.00 96.62 86 LEU A O 1
ATOM 681 N N . PRO A 1 87 ? 4.614 2.271 7.932 1.00 96.81 87 PRO A N 1
ATOM 682 C CA . PRO A 1 87 ? 5.291 0.973 7.945 1.00 96.81 87 PRO A CA 1
ATOM 683 C C . PRO A 1 87 ? 4.372 -0.245 8.132 1.00 96.81 87 PRO A C 1
ATOM 685 O O . PRO A 1 87 ? 4.501 -1.186 7.358 1.00 96.81 87 PRO A O 1
ATOM 688 N N . PRO A 1 88 ? 3.418 -0.275 9.083 1.00 96.38 88 PRO A N 1
ATOM 689 C CA . PRO A 1 88 ? 2.479 -1.394 9.159 1.00 96.38 88 PRO A CA 1
ATOM 690 C C . PRO A 1 88 ? 1.553 -1.434 7.936 1.00 96.38 88 PRO A C 1
ATOM 692 O O . PRO A 1 88 ? 1.287 -2.506 7.399 1.00 96.38 88 PRO A O 1
ATOM 695 N N . LEU A 1 89 ? 1.116 -0.279 7.427 1.00 97.06 89 LEU A N 1
ATOM 696 C CA . LEU A 1 89 ? 0.261 -0.229 6.240 1.00 97.06 89 LEU A CA 1
ATOM 697 C C . LEU A 1 89 ? 0.965 -0.727 4.968 1.00 97.06 89 LEU A C 1
ATOM 699 O O . LEU A 1 89 ? 0.314 -1.333 4.119 1.00 97.06 89 LEU A O 1
ATOM 703 N N . SER A 1 90 ? 2.284 -0.550 4.840 1.00 97.12 90 SER A N 1
ATOM 704 C CA . SER A 1 90 ? 3.040 -1.084 3.700 1.00 97.12 90 SER A CA 1
ATOM 705 C C . SER A 1 90 ? 3.073 -2.616 3.687 1.00 97.12 90 SER A C 1
ATOM 707 O O . SER A 1 90 ? 3.070 -3.212 2.610 1.00 97.12 90 SER A O 1
ATOM 709 N N . VAL A 1 91 ? 3.005 -3.266 4.857 1.00 96.06 91 VAL A N 1
ATOM 710 C CA . VAL A 1 91 ? 2.855 -4.728 4.956 1.00 96.06 91 VAL A CA 1
ATOM 711 C C . VAL A 1 91 ? 1.521 -5.168 4.357 1.00 96.06 91 VAL A C 1
ATOM 713 O O . VAL A 1 91 ? 1.489 -6.105 3.559 1.00 96.06 91 VAL A O 1
ATOM 716 N N . ALA A 1 92 ? 0.427 -4.471 4.676 1.00 95.50 92 ALA A N 1
ATOM 717 C CA . ALA A 1 92 ? -0.873 -4.775 4.083 1.00 95.50 92 ALA A CA 1
ATOM 718 C C . ALA A 1 92 ? -0.880 -4.554 2.561 1.00 95.50 92 ALA A C 1
ATOM 720 O O . ALA A 1 92 ? -1.424 -5.377 1.824 1.00 95.50 92 ALA A O 1
ATOM 721 N N . VAL A 1 93 ? -0.216 -3.493 2.082 1.00 97.12 93 VAL A N 1
ATOM 722 C CA . VAL A 1 93 ? -0.034 -3.257 0.642 1.00 97.12 93 VAL A CA 1
ATOM 723 C C . VAL A 1 93 ? 0.696 -4.423 -0.018 1.00 97.12 93 VAL A C 1
ATOM 725 O O . VAL A 1 93 ? 0.215 -4.920 -1.030 1.00 97.12 93 VAL A O 1
ATOM 728 N N . ALA A 1 94 ? 1.801 -4.904 0.559 1.00 96.19 94 ALA A N 1
ATOM 729 C CA . ALA A 1 94 ? 2.558 -6.025 0.002 1.00 96.19 94 ALA A CA 1
ATOM 730 C C . ALA A 1 94 ? 1.723 -7.317 -0.081 1.00 96.19 94 ALA A C 1
ATOM 732 O O . ALA A 1 94 ? 1.783 -8.031 -1.082 1.00 96.19 94 ALA A O 1
ATOM 733 N N . V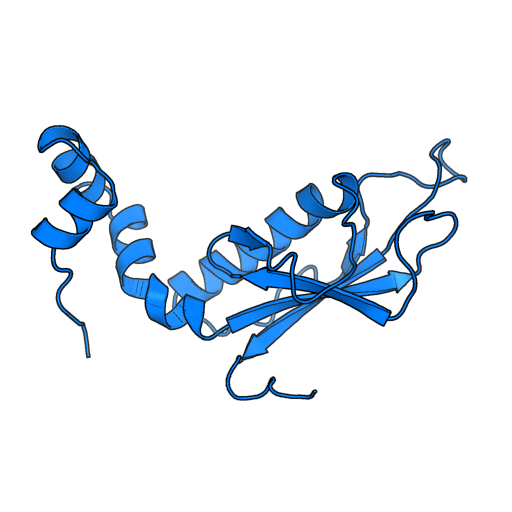AL A 1 95 ? 0.900 -7.601 0.936 1.00 96.69 95 VAL A N 1
ATOM 734 C CA . VAL A 1 95 ? 0.007 -8.773 0.942 1.00 96.69 95 VAL A CA 1
ATOM 735 C C . VAL A 1 95 ? -1.044 -8.672 -0.164 1.00 96.69 95 VAL A C 1
ATOM 737 O O . VAL A 1 95 ? -1.201 -9.608 -0.948 1.00 96.6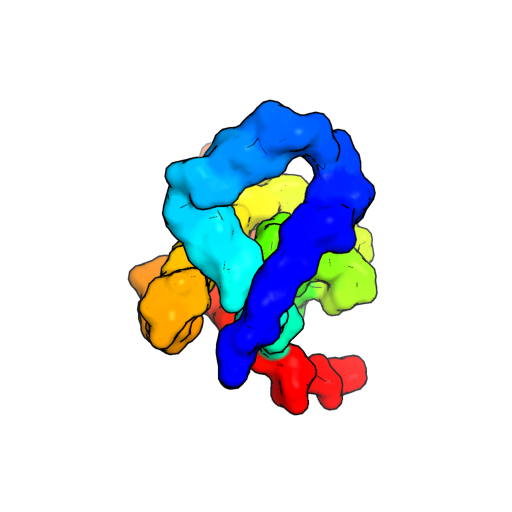9 95 VAL A O 1
ATOM 740 N N . ILE A 1 96 ? -1.750 -7.542 -0.256 1.00 96.69 96 ILE A N 1
ATOM 741 C CA . ILE A 1 96 ? -2.805 -7.343 -1.262 1.00 96.69 96 ILE A CA 1
ATOM 742 C C . ILE A 1 96 ? -2.204 -7.306 -2.676 1.00 96.69 96 ILE A C 1
ATOM 744 O O . ILE A 1 96 ? -2.763 -7.900 -3.599 1.00 96.69 96 ILE A O 1
ATOM 748 N N . GLN A 1 97 ? -1.035 -6.680 -2.842 1.00 96.12 97 GLN A N 1
ATOM 749 C CA . GLN A 1 97 ? -0.285 -6.654 -4.097 1.00 96.12 97 GLN A CA 1
ATOM 750 C C . GLN A 1 97 ? 0.049 -8.068 -4.582 1.00 96.12 97 GLN A C 1
ATOM 752 O O . GLN A 1 97 ? -0.219 -8.386 -5.741 1.00 96.12 97 GLN A O 1
ATOM 757 N N . GLU A 1 98 ? 0.589 -8.932 -3.717 1.00 95.69 98 GLU A N 1
ATOM 758 C CA . GLU A 1 98 ? 0.950 -10.297 -4.119 1.00 95.69 98 GLU A CA 1
ATOM 759 C C . GLU A 1 98 ? -0.287 -11.122 -4.497 1.00 95.69 98 GLU A C 1
ATOM 761 O O . GLU A 1 98 ? -0.240 -11.879 -5.470 1.00 95.69 98 GLU A O 1
ATOM 766 N N . ARG A 1 99 ? -1.420 -10.940 -3.800 1.00 96.00 99 ARG A N 1
ATOM 767 C CA . ARG A 1 99 ? -2.691 -11.592 -4.162 1.00 96.00 99 ARG A CA 1
ATOM 768 C C . ARG A 1 99 ? -3.169 -11.162 -5.546 1.00 96.00 99 ARG A C 1
ATOM 770 O O . ARG A 1 99 ? -3.417 -12.020 -6.392 1.00 96.00 99 ARG A O 1
ATOM 777 N N . LEU A 1 100 ? -3.224 -9.854 -5.803 1.00 94.94 100 LEU A N 1
ATOM 778 C CA . LEU A 1 100 ? -3.636 -9.309 -7.100 1.00 94.94 100 LEU A CA 1
ATOM 779 C C . LEU A 1 100 ? -2.695 -9.749 -8.231 1.00 94.94 100 LEU A C 1
ATOM 781 O O . LEU A 1 100 ? -3.166 -10.128 -9.305 1.00 94.94 100 LEU A O 1
ATOM 785 N N . CYS A 1 101 ? -1.382 -9.763 -7.979 1.00 93.88 101 CYS A N 1
ATOM 786 C CA . CYS A 1 101 ? -0.374 -10.253 -8.924 1.00 93.88 101 CYS A CA 1
ATOM 787 C C . CYS A 1 101 ? -0.463 -11.762 -9.184 1.00 93.88 101 CYS A C 1
ATOM 789 O O . CYS A 1 101 ? -0.028 -12.224 -10.238 1.00 93.88 101 CYS A O 1
ATOM 791 N N . SER A 1 102 ? -1.009 -12.519 -8.232 1.00 93.94 102 SER A N 1
ATOM 792 C CA . SER A 1 102 ? -1.250 -13.964 -8.335 1.00 93.94 102 SER A CA 1
ATOM 793 C C . SER A 1 102 ? -2.635 -14.295 -8.894 1.00 93.94 102 SER A C 1
ATOM 795 O O . SER A 1 102 ? -3.063 -15.444 -8.841 1.00 93.94 102 SER A O 1
ATOM 797 N N . ASP A 1 103 ? -3.344 -13.288 -9.411 1.00 91.75 103 ASP A N 1
ATOM 798 C CA . ASP A 1 103 ? -4.701 -13.404 -9.935 1.00 91.75 103 ASP A CA 1
ATOM 799 C C . ASP A 1 103 ? -5.729 -13.957 -8.928 1.00 91.75 103 ASP A C 1
ATOM 801 O O . ASP A 1 103 ? -6.771 -14.483 -9.315 1.00 91.75 103 ASP A O 1
ATOM 805 N N . LEU A 1 104 ? -5.463 -13.767 -7.634 1.00 95.25 104 LEU A N 1
ATOM 806 C CA . LEU A 1 104 ? -6.378 -14.092 -6.547 1.00 95.25 104 LEU A CA 1
ATOM 807 C C . LEU A 1 104 ? -7.314 -12.916 -6.251 1.00 95.25 104 LEU A C 1
ATOM 809 O O . LEU A 1 104 ? -7.024 -11.762 -6.584 1.00 95.25 104 LEU A O 1
ATOM 813 N N . ASP A 1 105 ? -8.423 -13.219 -5.579 1.00 94.19 105 ASP A N 1
ATOM 814 C CA . ASP A 1 105 ? -9.236 -12.197 -4.924 1.00 94.19 105 ASP A CA 1
ATOM 815 C C . ASP A 1 105 ? -8.371 -11.441 -3.893 1.00 94.19 105 ASP A C 1
ATOM 817 O O . ASP A 1 105 ? -7.561 -12.083 -3.206 1.00 94.19 105 ASP A O 1
ATOM 821 N N . PRO A 1 106 ? -8.456 -10.098 -3.796 1.00 94.19 106 PRO A N 1
ATOM 822 C CA . PRO A 1 106 ? -7.632 -9.344 -2.856 1.00 94.19 106 PRO A CA 1
ATOM 823 C C . PRO A 1 106 ? -7.985 -9.644 -1.391 1.00 94.19 106 PRO A C 1
ATOM 825 O O . PRO A 1 106 ? -7.178 -9.335 -0.520 1.00 94.19 106 PRO A O 1
ATOM 828 N N . GLU A 1 107 ? -9.102 -10.327 -1.131 1.00 94.06 107 GLU A N 1
ATOM 829 C CA . GLU A 1 107 ? -9.497 -10.939 0.136 1.00 94.06 107 GLU A CA 1
ATOM 830 C C . GLU A 1 107 ? -9.638 -12.481 0.006 1.00 94.06 107 GLU A C 1
ATOM 832 O O . GLU A 1 107 ? -9.598 -13.045 -1.091 1.00 94.06 107 GLU A O 1
ATOM 837 N N . PRO A 1 108 ? -9.719 -13.237 1.120 1.00 92.19 108 PRO A N 1
ATOM 838 C CA . PRO A 1 108 ? -9.383 -12.842 2.488 1.00 92.19 108 PRO A CA 1
ATOM 839 C C . PRO A 1 108 ? -7.861 -12.810 2.725 1.00 92.19 108 PRO A C 1
ATOM 841 O O . PRO A 1 108 ? -7.078 -13.430 2.000 1.00 92.19 108 PRO A O 1
ATOM 844 N N . TYR A 1 109 ? -7.437 -12.152 3.801 1.00 90.88 109 TYR A N 1
ATOM 845 C CA . TYR A 1 109 ? -6.073 -12.203 4.337 1.00 90.88 109 TYR A CA 1
ATOM 846 C C . TYR A 1 109 ? -6.098 -12.264 5.865 1.00 90.88 109 TYR A C 1
ATOM 848 O O . TYR A 1 109 ? -7.101 -11.960 6.501 1.00 90.88 109 TYR A O 1
ATOM 856 N N . MET A 1 110 ? -4.987 -12.711 6.454 1.00 90.81 110 MET A N 1
ATOM 857 C CA . MET A 1 110 ? -4.936 -13.080 7.872 1.00 90.81 110 MET A CA 1
ATOM 858 C C . MET A 1 110 ? -5.051 -11.886 8.825 1.00 90.81 110 MET A C 1
ATOM 860 O O . MET A 1 110 ? -5.655 -12.013 9.885 1.00 90.81 110 MET A O 1
ATOM 864 N N . PHE A 1 111 ? -4.468 -10.744 8.456 1.00 91.56 111 PHE A N 1
ATOM 865 C CA . PHE A 1 111 ? -4.418 -9.556 9.304 1.00 91.56 111 PHE A CA 1
ATOM 866 C C . PHE A 1 111 ? -5.098 -8.386 8.598 1.00 91.56 111 PHE A C 1
ATOM 868 O O . PHE A 1 111 ? -4.515 -7.761 7.716 1.00 91.56 111 PHE A O 1
ATOM 875 N N . ASP A 1 112 ? -6.337 -8.100 8.993 1.00 94.94 112 ASP A N 1
ATOM 876 C CA . ASP A 1 112 ? -7.115 -6.939 8.545 1.00 94.94 112 ASP A CA 1
ATOM 877 C C . ASP A 1 112 ? -7.081 -5.779 9.540 1.00 94.94 112 ASP A C 1
ATOM 879 O O . ASP A 1 112 ? -7.673 -4.733 9.288 1.00 94.94 112 ASP A O 1
ATOM 883 N N . ARG A 1 113 ? -6.390 -5.954 10.669 1.00 96.81 113 ARG A N 1
ATOM 884 C CA . ARG A 1 113 ? -6.224 -4.944 11.709 1.00 96.81 113 ARG A CA 1
ATOM 885 C C . ARG A 1 113 ? -4.762 -4.772 12.051 1.00 96.81 113 ARG A C 1
ATOM 887 O O . ARG A 1 113 ? -4.082 -5.746 12.361 1.00 96.81 113 ARG A O 1
ATOM 894 N N . LEU A 1 114 ? -4.299 -3.529 12.014 1.00 96.81 114 LEU A N 1
ATOM 895 C CA . LEU A 1 114 ? -2.909 -3.172 12.281 1.00 96.81 114 LEU A CA 1
ATOM 896 C C . LEU A 1 114 ? -2.855 -1.943 13.184 1.00 96.81 114 LEU A C 1
ATOM 898 O O . LEU A 1 114 ? -3.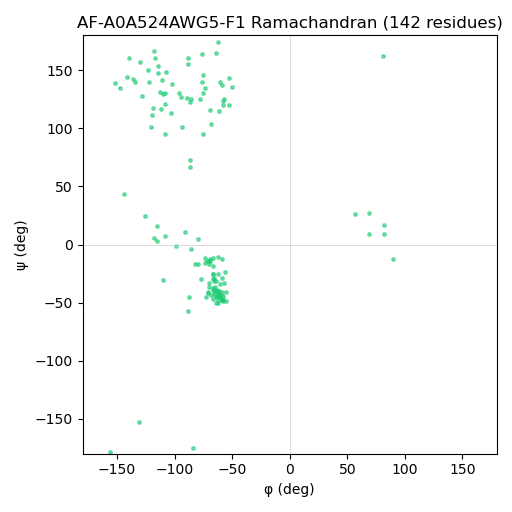657 -1.027 13.026 1.00 96.81 114 LEU A O 1
ATOM 902 N N . SER A 1 115 ? -1.903 -1.904 14.112 1.00 97.00 115 SER A N 1
ATOM 903 C CA . SER A 1 115 ? -1.574 -0.686 14.854 1.00 97.00 115 SER A CA 1
ATOM 904 C C . SER A 1 115 ? -0.525 0.128 14.099 1.00 97.00 115 SER A C 1
ATOM 906 O O . SER A 1 115 ? 0.268 -0.440 13.350 1.00 97.00 115 SER A O 1
ATOM 908 N N . CYS A 1 116 ? -0.460 1.441 14.332 1.00 97.38 116 CYS A N 1
ATOM 909 C CA . CYS A 1 116 ? 0.742 2.218 14.018 1.00 97.38 116 CYS A CA 1
ATOM 910 C C . CYS A 1 116 ? 1.948 1.728 14.851 1.00 97.38 116 CYS A C 1
ATOM 912 O O . CYS A 1 116 ? 1.812 0.872 15.728 1.00 97.38 116 CYS A O 1
ATOM 914 N N . LEU A 1 117 ? 3.140 2.269 14.578 1.00 97.31 117 LEU A N 1
ATOM 915 C CA . LEU A 1 117 ? 4.363 1.879 15.293 1.00 97.31 117 LEU A CA 1
ATOM 916 C C . LEU A 1 117 ? 4.459 2.379 16.744 1.00 97.31 117 LEU A C 1
ATOM 918 O O . LEU A 1 117 ? 5.333 1.917 17.474 1.00 97.31 117 LEU A O 1
ATOM 922 N N . ASP A 1 118 ? 3.620 3.327 17.165 1.00 96.88 118 ASP A N 1
ATOM 923 C CA . ASP A 1 118 ? 3.632 3.802 18.550 1.00 96.88 118 ASP A CA 1
ATOM 924 C C . ASP A 1 118 ? 2.979 2.753 19.473 1.00 96.88 118 ASP A C 1
ATOM 926 O O . ASP A 1 118 ? 1.894 2.223 19.207 1.00 96.88 118 ASP A O 1
ATOM 930 N N . ALA A 1 119 ? 3.680 2.426 20.559 1.00 94.81 119 ALA A N 1
ATOM 931 C CA . ALA A 1 119 ? 3.274 1.416 21.530 1.00 94.81 119 ALA A CA 1
ATOM 932 C C . ALA A 1 119 ? 2.112 1.876 22.432 1.00 94.81 119 ALA A C 1
ATOM 934 O O . ALA A 1 119 ? 1.528 1.061 23.147 1.00 94.81 119 ALA A O 1
ATOM 935 N N . GLY A 1 120 ? 1.777 3.169 22.410 1.00 96.00 120 GLY A N 1
ATOM 936 C CA . GLY A 1 120 ? 0.746 3.771 23.240 1.00 96.00 120 GLY A CA 1
ATOM 937 C C . GLY A 1 120 ? 1.209 4.082 24.664 1.00 96.00 120 GLY A C 1
ATOM 938 O O . GLY A 1 120 ? 2.191 3.544 25.181 1.00 96.00 120 GLY A O 1
ATOM 939 N N . VAL A 1 121 ? 0.452 4.956 25.333 1.00 96.12 121 VAL A N 1
ATOM 940 C CA . VAL A 1 121 ? 0.810 5.525 26.646 1.00 96.12 121 VAL A CA 1
ATOM 941 C C . VAL A 1 121 ? 1.059 4.477 27.734 1.00 96.12 121 VAL A C 1
ATOM 943 O O . VAL A 1 121 ? 1.928 4.646 28.585 1.00 96.12 121 VAL A O 1
ATOM 946 N N . ARG A 1 122 ? 0.349 3.343 27.689 1.00 95.00 122 ARG A N 1
ATOM 947 C CA . ARG A 1 122 ? 0.505 2.258 28.675 1.00 95.00 122 ARG A CA 1
ATOM 948 C C . ARG A 1 122 ? 1.832 1.507 28.545 1.00 95.00 122 ARG A C 1
ATOM 950 O O . ARG A 1 122 ? 2.199 0.783 29.465 1.00 95.00 122 ARG A O 1
ATOM 957 N N . CYS A 1 123 ? 2.534 1.689 27.431 1.00 96.31 123 CYS A N 1
ATOM 958 C CA . CYS A 1 123 ? 3.824 1.079 27.130 1.00 96.31 123 CYS A CA 1
ATOM 959 C C . CYS A 1 123 ? 4.947 2.127 27.009 1.00 96.31 123 CYS A C 1
ATOM 961 O O . CYS A 1 123 ? 6.010 1.816 26.481 1.00 96.31 123 CYS A O 1
ATOM 963 N N . GLY A 1 124 ? 4.725 3.359 27.491 1.00 95.44 124 GLY A N 1
ATOM 964 C CA . GLY A 1 124 ? 5.704 4.452 27.424 1.00 95.44 124 GLY A CA 1
ATOM 965 C C . GLY A 1 124 ? 5.749 5.196 26.084 1.00 95.44 124 GLY A C 1
ATOM 966 O O . GLY A 1 124 ? 6.644 6.011 25.879 1.00 95.44 124 GLY A O 1
ATOM 967 N N . GLY A 1 125 ? 4.804 4.919 25.182 1.00 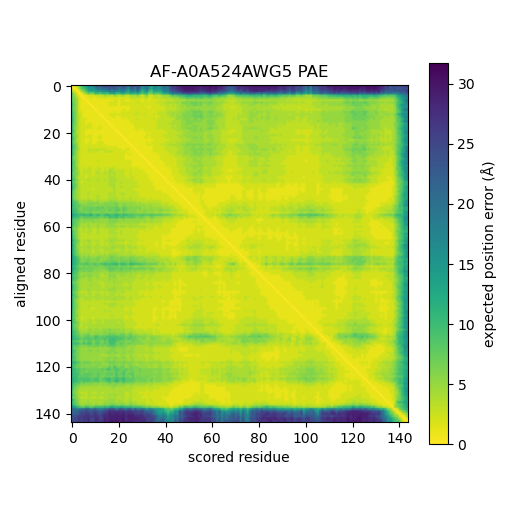95.06 125 GLY A N 1
ATOM 968 C CA . GLY A 1 125 ? 4.594 5.671 23.946 1.00 95.06 125 GLY A CA 1
ATOM 969 C C . GLY A 1 125 ? 3.734 6.923 24.142 1.00 95.06 125 GLY A C 1
ATOM 970 O O . GLY A 1 125 ? 3.343 7.253 25.264 1.00 95.06 125 GLY A O 1
ATOM 971 N N . TRP A 1 126 ? 3.409 7.621 23.053 1.00 94.56 126 TRP A N 1
ATOM 972 C CA . TRP A 1 126 ? 2.544 8.806 23.105 1.00 94.56 126 TRP A CA 1
ATOM 973 C C . TRP A 1 126 ? 1.077 8.398 22.975 1.00 94.56 126 TRP A C 1
ATOM 975 O O . TRP A 1 126 ? 0.252 8.683 23.846 1.00 94.56 126 TRP A O 1
ATOM 985 N N . GLY A 1 127 ? 0.746 7.708 21.890 1.00 95.19 127 GLY A N 1
ATOM 986 C CA . GLY A 1 127 ? -0.619 7.336 21.535 1.00 95.19 127 GLY A CA 1
ATOM 987 C C . GLY A 1 127 ? -0.633 6.123 20.625 1.00 95.19 127 GLY A C 1
ATOM 988 O O . GLY A 1 127 ? 0.408 5.567 20.312 1.00 95.19 127 GLY A O 1
ATOM 989 N N . GLN A 1 128 ? -1.804 5.676 20.195 1.00 97.12 128 GLN A N 1
ATOM 990 C CA . GLN A 1 128 ? -1.884 4.533 19.293 1.00 97.12 128 GLN A CA 1
ATOM 991 C C . GLN A 1 128 ? -3.071 4.684 18.357 1.00 97.12 128 GLN A C 1
ATOM 993 O O . GLN A 1 128 ? -4.155 5.050 18.796 1.00 97.12 128 GLN A O 1
ATOM 998 N N . ALA A 1 129 ? -2.857 4.411 17.072 1.00 97.75 129 ALA A N 1
ATOM 999 C CA . ALA A 1 129 ? -3.917 4.319 16.078 1.00 97.75 129 ALA A CA 1
ATOM 1000 C C . ALA A 1 129 ? -4.039 2.870 15.603 1.00 97.75 129 ALA A C 1
ATOM 1002 O O . ALA A 1 129 ? -3.028 2.252 15.267 1.00 97.75 129 ALA A O 1
ATOM 1003 N N . ILE A 1 130 ? -5.263 2.347 15.583 1.00 98.19 130 ILE A N 1
ATOM 1004 C CA . ILE A 1 130 ? -5.605 1.021 15.070 1.00 98.19 130 ILE A CA 1
ATOM 1005 C C . ILE A 1 130 ? -6.396 1.203 13.782 1.00 98.19 130 ILE A C 1
ATOM 1007 O O . ILE A 1 130 ? -7.381 1.940 13.755 1.00 98.19 130 ILE A O 1
ATOM 1011 N N . PHE A 1 131 ? -5.980 0.516 12.728 1.00 98.38 131 PHE A N 1
ATOM 1012 C CA . PHE A 1 131 ? -6.579 0.591 11.403 1.00 98.38 131 PHE A CA 1
ATOM 1013 C C . PHE A 1 131 ? -7.297 -0.711 11.069 1.00 98.38 131 PHE A C 1
ATOM 1015 O O . PHE A 1 131 ? -6.766 -1.781 11.364 1.00 98.38 131 PHE A O 1
ATOM 1022 N N . LYS A 1 132 ? -8.450 -0.629 10.403 1.00 98.31 132 LYS A N 1
ATOM 1023 C CA . LYS A 1 132 ? -9.025 -1.729 9.625 1.00 98.31 132 LYS A CA 1
ATOM 1024 C C . LYS A 1 132 ? -8.622 -1.551 8.165 1.00 98.31 132 LYS A C 1
ATOM 1026 O O . LYS A 1 132 ? -8.794 -0.466 7.613 1.00 98.31 132 LYS A O 1
ATOM 1031 N N . ILE A 1 133 ? -8.107 -2.610 7.551 1.00 98.12 133 ILE A N 1
ATOM 1032 C CA . ILE A 1 133 ? -7.603 -2.600 6.180 1.00 98.12 133 ILE A CA 1
ATOM 1033 C C . ILE A 1 133 ? -8.542 -3.375 5.268 1.00 98.12 133 ILE A C 1
ATOM 1035 O O . ILE A 1 133 ? -8.884 -4.513 5.590 1.00 98.12 133 ILE A O 1
ATOM 1039 N N . TYR A 1 134 ? -8.932 -2.783 4.139 1.00 97.56 134 TYR A N 1
ATOM 1040 C CA . TYR A 1 134 ? -9.755 -3.443 3.121 1.00 97.56 134 TYR A CA 1
ATOM 1041 C C . TYR A 1 134 ? -9.512 -2.891 1.708 1.00 97.56 134 TYR A C 1
ATOM 1043 O O . TYR A 1 134 ? -9.354 -1.677 1.544 1.00 97.56 134 TYR A O 1
ATOM 1051 N N . PRO A 1 135 ? -9.454 -3.753 0.676 1.00 96.69 135 PRO A N 1
ATOM 1052 C CA . PRO A 1 135 ? -9.419 -3.321 -0.712 1.00 96.69 135 PRO A CA 1
ATOM 1053 C C . PRO A 1 135 ? -10.809 -2.846 -1.165 1.00 96.69 135 PRO A C 1
ATOM 1055 O O . PRO A 1 135 ? -11.831 -3.391 -0.762 1.00 96.69 135 PRO A O 1
ATOM 1058 N N . VAL A 1 136 ? -10.858 -1.844 -2.039 1.00 96.12 136 VAL A N 1
ATOM 1059 C CA . VAL A 1 136 ? -12.087 -1.363 -2.687 1.00 96.12 136 VAL A CA 1
ATOM 1060 C C . VAL A 1 136 ? -11.845 -1.164 -4.177 1.00 96.12 136 VAL A C 1
ATOM 1062 O O . VAL A 1 136 ? -10.794 -0.659 -4.581 1.00 96.12 136 VAL A O 1
ATOM 1065 N N . ARG A 1 137 ? -12.814 -1.533 -5.018 1.00 94.12 137 ARG A N 1
ATOM 1066 C CA . ARG A 1 137 ? -12.757 -1.196 -6.445 1.00 94.12 137 ARG A CA 1
ATOM 1067 C C . ARG A 1 137 ? -13.053 0.283 -6.641 1.00 94.12 137 ARG A C 1
ATOM 1069 O O . ARG A 1 137 ? -14.037 0.812 -6.132 1.00 94.12 137 ARG A O 1
ATOM 1076 N N . ARG A 1 138 ? -12.253 0.954 -7.465 1.00 84.50 138 ARG A N 1
ATOM 1077 C CA . ARG A 1 138 ? -12.422 2.385 -7.760 1.00 84.50 138 ARG A CA 1
ATOM 1078 C C . ARG A 1 138 ? -13.705 2.702 -8.530 1.00 84.50 138 ARG A C 1
ATOM 1080 O O . ARG A 1 138 ? -14.208 3.814 -8.403 1.00 84.50 138 ARG A O 1
ATOM 1087 N N . SER A 1 139 ? -14.256 1.750 -9.287 1.00 65.88 139 SER A N 1
ATOM 1088 C CA . SER A 1 139 ? -15.549 1.899 -9.977 1.00 65.88 139 SER A CA 1
ATOM 1089 C C . SER A 1 139 ? -16.752 1.950 -9.027 1.00 65.88 139 SER A C 1
ATOM 1091 O O . SER A 1 139 ? -17.830 2.356 -9.443 1.00 65.88 139 SER A O 1
ATOM 1093 N N . GLU A 1 140 ? -16.571 1.577 -7.758 1.00 52.19 140 GLU A N 1
ATOM 1094 C CA . GLU A 1 140 ? -17.610 1.568 -6.717 1.00 52.19 140 GLU A CA 1
ATOM 1095 C C . GLU A 1 140 ? -17.399 2.691 -5.678 1.00 52.19 140 GLU A C 1
ATOM 1097 O O . GLU A 1 140 ? -18.106 2.763 -4.678 1.00 52.19 140 GLU A O 1
ATOM 1102 N N . GLY A 1 141 ? -16.435 3.592 -5.918 1.00 45.22 141 GLY A N 1
ATOM 1103 C CA . GLY A 1 141 ? -15.927 4.548 -4.928 1.00 45.22 141 GLY A CA 1
ATOM 1104 C C . GLY A 1 141 ? -15.961 6.021 -5.338 1.00 45.22 141 GLY A C 1
ATOM 1105 O O . GLY A 1 141 ? -15.180 6.804 -4.802 1.00 45.22 141 GLY A O 1
ATOM 1106 N N . GLN A 1 142 ? -16.835 6.432 -6.262 1.00 36.38 142 GLN A N 1
ATOM 1107 C CA . GLN A 1 142 ? -17.263 7.837 -6.316 1.00 36.38 142 GLN A CA 1
ATOM 1108 C C . GLN A 1 142 ? -18.453 8.028 -5.370 1.00 36.38 142 GLN A C 1
ATOM 1110 O O . GLN A 1 142 ? -19.593 8.177 -5.799 1.00 36.38 142 GLN A O 1
ATOM 1115 N N . ALA A 1 143 ? -18.179 8.007 -4.069 1.00 31.41 143 ALA A N 1
ATOM 1116 C CA . ALA A 1 143 ? -18.995 8.735 -3.112 1.00 31.41 143 ALA A CA 1
ATOM 1117 C C . ALA A 1 143 ? -18.193 9.988 -2.750 1.00 31.41 143 ALA A C 1
ATOM 1119 O O . ALA A 1 143 ? -17.081 9.880 -2.239 1.00 31.41 143 ALA A O 1
ATOM 1120 N N . THR A 1 144 ? -18.757 11.119 -3.175 1.00 34.94 144 THR A N 1
ATOM 1121 C CA . THR A 1 144 ? -18.479 12.518 -2.804 1.00 34.94 144 THR A CA 1
ATOM 1122 C C . THR A 1 144 ? -17.620 12.742 -1.570 1.00 34.94 144 THR A C 1
ATOM 1124 O O . THR A 1 144 ? -17.976 12.174 -0.512 1.00 34.94 144 THR A O 1
#

Foldseek 3Di:
DQPDDPLVVVCVVVVDDPVVSVVQVVDVVNVLLVSQVVVQVQKKKWWAWCCKFLNPQDDGGWIFIHTLVGDTPCVPTGVDDDPQQNPQVVVLSPLLNVCSSVVHDSDDDDDQKDKGPFPAVVVVGRIITITGIDMDGPVVPPDD

Nearest PDB structures (foldseek):
  2we8-assembly1_A-2  TM=5.073E-01  e=1.502E-01  Mycolicibacterium smegmatis MC2 155
  2we7-assembly1_A-3  TM=4.891E-01  e=1.177E-01  Mycolicibacterium smegmatis MC2 155
  7y09-assembly1_L  TM=3.749E-01  e=8.354E+00  Homo sapiens

Secondary structure (DSSP, 8-state):
------HHHHHHHHT--HHHHHHHHH-HHHHHHHTTHHHHHTEEEEEEEEE-TT-SS--TT-EEEE-TTS-B-GGGS-SS--GGGHHHHHHHHHHHHHHHHTT--S---S--EEE-S---GGGTSS---EEEEEEEEGGG----

Mean predicted aligned error: 4.8 Å

Radius of gyration: 17.94 Å; Cα contacts (8 Å, |Δi|>4): 230; chains: 1; bounding box: 40×31×55 Å